Protein AF-A0AAW6M7V8-F1 (afdb_monomer_lite)

Structure (mmCIF, N/CA/C/O backbone):
data_AF-A0AAW6M7V8-F1
#
_entry.id   AF-A0AAW6M7V8-F1
#
loop_
_atom_site.group_PDB
_atom_site.id
_atom_site.type_symbol
_atom_site.label_atom_id
_atom_site.label_alt_id
_atom_site.label_comp_id
_atom_site.label_asym_id
_atom_site.label_entity_id
_atom_site.label_seq_id
_atom_site.pdbx_PDB_ins_code
_atom_site.Cartn_x
_atom_site.Cartn_y
_atom_site.Cartn_z
_atom_site.occupancy
_atom_site.B_iso_or_equiv
_atom_site.auth_seq_id
_atom_site.auth_comp_id
_atom_site.auth_asym_id
_atom_site.auth_atom_id
_atom_site.pdbx_PDB_model_num
ATOM 1 N N . GLU A 1 1 ? 1.421 -14.699 -29.790 1.00 72.75 1 GLU A N 1
ATOM 2 C CA . GLU A 1 1 ? 2.007 -13.385 -29.441 1.00 72.75 1 GLU A CA 1
ATOM 3 C C . GLU A 1 1 ? 1.883 -13.158 -27.937 1.00 72.75 1 GLU A C 1
ATOM 5 O O . GLU A 1 1 ? 1.035 -13.800 -27.326 1.00 72.75 1 GLU A O 1
ATOM 10 N N . GLY A 1 2 ? 2.744 -12.326 -27.341 1.00 90.06 2 GLY A N 1
ATOM 11 C CA . GLY A 1 2 ? 2.681 -11.957 -25.918 1.00 90.06 2 GLY A CA 1
ATOM 12 C C . GLY A 1 2 ? 1.990 -10.604 -25.713 1.00 90.06 2 GLY A C 1
ATOM 13 O O . GLY A 1 2 ? 2.121 -9.725 -26.561 1.00 90.06 2 GLY A O 1
ATOM 14 N N . PHE A 1 3 ? 1.250 -10.442 -24.613 1.00 96.81 3 PHE A N 1
ATOM 15 C CA . PHE A 1 3 ? 0.535 -9.202 -24.276 1.00 96.81 3 PHE A CA 1
ATOM 16 C C . PHE A 1 3 ? 1.492 -8.090 -23.801 1.00 96.81 3 PHE A C 1
ATOM 18 O O . PHE A 1 3 ? 2.440 -8.368 -23.066 1.00 96.81 3 PHE A O 1
ATOM 25 N N . TYR A 1 4 ? 1.219 -6.841 -24.196 1.00 97.69 4 TYR A N 1
ATOM 26 C CA . TYR A 1 4 ? 1.868 -5.620 -23.705 1.00 97.69 4 TYR A CA 1
ATOM 27 C C . TYR A 1 4 ? 0.904 -4.425 -23.817 1.00 97.69 4 TYR A C 1
ATOM 29 O O . TYR A 1 4 ? 0.085 -4.380 -24.733 1.00 97.69 4 TYR A O 1
ATOM 37 N N . ASP A 1 5 ? 1.014 -3.445 -22.917 1.00 98.25 5 ASP A N 1
ATOM 38 C CA . ASP A 1 5 ? 0.179 -2.234 -22.929 1.00 98.25 5 ASP A CA 1
ATOM 39 C C . ASP A 1 5 ? 0.724 -1.172 -23.890 1.00 98.25 5 ASP A C 1
ATOM 41 O O . ASP A 1 5 ? -0.022 -0.529 -24.628 1.00 98.25 5 ASP A O 1
ATOM 45 N N . TYR A 1 6 ? 2.043 -0.957 -23.881 1.00 97.69 6 TYR A N 1
ATOM 46 C CA . TYR A 1 6 ? 2.701 -0.027 -24.798 1.00 97.69 6 TYR A CA 1
ATOM 47 C C . TYR A 1 6 ? 4.185 -0.346 -24.982 1.00 97.69 6 TYR A C 1
ATOM 49 O O . TYR A 1 6 ? 4.815 -0.989 -24.148 1.00 97.69 6 TYR A O 1
ATOM 57 N N . ASN A 1 7 ? 4.765 0.165 -26.068 1.00 97.88 7 ASN A N 1
ATOM 58 C CA . ASN A 1 7 ? 6.210 0.131 -26.282 1.00 97.88 7 ASN A CA 1
ATOM 59 C C . ASN A 1 7 ? 6.862 1.368 -25.658 1.00 97.88 7 ASN A C 1
ATOM 61 O O . ASN A 1 7 ? 6.516 2.504 -26.003 1.00 97.88 7 ASN A O 1
ATOM 65 N N . HIS A 1 8 ? 7.821 1.165 -24.757 1.00 97.94 8 HIS A N 1
ATOM 66 C CA . HIS A 1 8 ? 8.557 2.253 -24.124 1.00 97.94 8 HIS A CA 1
ATOM 67 C C . HIS A 1 8 ? 9.306 3.089 -25.177 1.00 97.94 8 HIS A C 1
ATOM 69 O O . HIS A 1 8 ? 10.006 2.550 -26.033 1.00 97.94 8 HIS A O 1
ATOM 75 N N . LYS A 1 9 ? 9.175 4.422 -25.148 1.00 97.69 9 LYS A N 1
ATOM 76 C CA . LYS A 1 9 ? 9.669 5.280 -26.246 1.00 97.69 9 LYS A CA 1
ATOM 77 C C . LYS A 1 9 ? 11.197 5.345 -26.361 1.00 97.69 9 LYS A C 1
ATOM 79 O O . LYS A 1 9 ? 11.684 5.565 -27.466 1.00 97.69 9 LYS A O 1
ATOM 84 N N . LEU A 1 10 ? 11.917 5.162 -25.252 1.00 97.44 10 LEU A N 1
ATOM 85 C CA . LEU A 1 10 ? 13.385 5.182 -25.210 1.00 97.44 10 LEU A CA 1
ATOM 86 C C . LEU A 1 10 ? 13.940 3.789 -25.542 1.00 97.44 10 LEU A C 1
ATOM 88 O O . LEU A 1 10 ? 14.326 3.525 -26.675 1.00 97.44 10 LEU A O 1
ATOM 92 N N . SER A 1 11 ? 13.851 2.870 -24.583 1.00 97.88 11 SER A N 1
ATOM 93 C CA . SER A 1 11 ? 14.330 1.483 -24.679 1.00 97.88 11 SER A CA 1
ATOM 94 C C . SER A 1 11 ? 13.624 0.555 -25.673 1.00 97.88 11 SER A C 1
ATOM 96 O O . SER A 1 11 ? 14.120 -0.541 -25.912 1.00 97.88 11 SER A O 1
ATOM 98 N N . ARG A 1 12 ? 12.454 0.925 -26.216 1.00 97.06 12 ARG A N 1
ATOM 99 C CA . ARG A 1 12 ? 11.604 0.056 -27.066 1.00 97.06 12 ARG A CA 1
ATOM 100 C C . ARG A 1 12 ? 11.109 -1.229 -26.397 1.00 97.06 12 ARG A C 1
ATOM 102 O O . ARG A 1 12 ? 10.518 -2.065 -27.072 1.00 97.06 12 ARG A O 1
ATOM 109 N N . ALA A 1 13 ? 11.288 -1.365 -25.084 1.00 97.44 13 ALA A N 1
ATOM 110 C CA . ALA A 1 13 ? 10.788 -2.504 -24.328 1.00 97.44 13 ALA A CA 1
ATOM 111 C C . ALA A 1 13 ? 9.244 -2.568 -24.373 1.00 97.44 13 ALA A C 1
ATOM 113 O O . ALA A 1 13 ? 8.602 -1.520 -24.232 1.00 97.44 13 ALA A O 1
ATOM 114 N N . PRO A 1 14 ? 8.637 -3.759 -24.527 1.00 97.75 14 PRO A N 1
ATOM 115 C CA . PRO A 1 14 ? 7.201 -3.948 -24.336 1.00 97.75 14 PRO A CA 1
ATOM 116 C C . PRO A 1 14 ? 6.861 -3.856 -22.838 1.00 97.75 14 PRO A C 1
ATOM 118 O O . PRO A 1 14 ? 7.376 -4.632 -22.034 1.00 97.75 14 PRO A O 1
ATOM 121 N N . ILE A 1 15 ? 6.028 -2.888 -22.447 1.00 98.12 15 ILE A N 1
ATOM 122 C CA . ILE A 1 15 ? 5.698 -2.577 -21.047 1.00 98.12 15 ILE A CA 1
ATOM 123 C C . ILE A 1 15 ? 4.318 -3.106 -20.674 1.00 98.12 15 ILE A C 1
ATOM 125 O O . ILE A 1 15 ? 3.372 -2.996 -21.452 1.00 98.12 15 ILE A O 1
ATOM 129 N N . LEU A 1 16 ? 4.212 -3.592 -19.438 1.00 98.25 16 LEU A N 1
ATOM 130 C CA . LEU A 1 16 ? 2.953 -3.807 -18.735 1.00 98.25 16 LEU A CA 1
ATOM 131 C C . LEU A 1 16 ? 2.728 -2.683 -17.724 1.00 98.25 16 LEU A C 1
ATOM 133 O O . LEU A 1 16 ? 3.634 -2.324 -16.965 1.00 98.25 16 LEU A O 1
ATOM 137 N N . LYS A 1 17 ? 1.522 -2.128 -17.691 1.00 98.12 17 LYS A N 1
ATOM 138 C CA . LYS A 1 17 ? 1.135 -1.061 -16.775 1.00 98.12 17 LYS A CA 1
ATOM 139 C C . LYS A 1 17 ? 0.216 -1.635 -15.707 1.00 98.12 17 LYS A C 1
ATOM 141 O O . LYS A 1 17 ? -0.908 -1.991 -16.003 1.00 98.12 17 LYS A O 1
ATOM 146 N N . ALA A 1 18 ? 0.664 -1.645 -14.454 1.00 98.19 18 ALA A N 1
ATOM 147 C CA . ALA A 1 18 ? -0.215 -1.939 -13.322 1.00 98.19 18 ALA A CA 1
ATOM 148 C C . ALA A 1 18 ? -1.149 -0.748 -13.014 1.00 98.19 18 ALA A C 1
ATOM 150 O O . ALA A 1 18 ? -0.719 0.414 -13.082 1.00 98.19 18 ALA A O 1
ATOM 151 N N . GLN A 1 19 ? -2.398 -1.017 -12.628 1.00 98.31 19 GLN A N 1
ATOM 152 C CA . GLN A 1 19 ? -3.380 -0.032 -12.158 1.00 98.31 19 GLN A CA 1
ATOM 153 C C . GLN A 1 19 ? -3.917 -0.480 -10.800 1.00 98.31 19 GLN A C 1
ATOM 155 O O . GLN A 1 19 ? -4.356 -1.616 -10.685 1.00 98.31 19 GLN A O 1
ATOM 160 N N . HIS A 1 20 ? -3.811 0.413 -9.803 1.00 97.38 20 HIS A N 1
ATOM 161 C CA . HIS A 1 20 ? -4.332 0.303 -8.426 1.00 97.38 20 HIS A CA 1
ATOM 162 C C . HIS A 1 20 ? -4.806 -1.113 -8.013 1.00 97.38 20 HIS A C 1
ATOM 164 O O . HIS A 1 20 ? -6.010 -1.357 -7.899 1.00 97.38 20 HIS A O 1
ATOM 170 N N . PRO A 1 21 ? -3.867 -2.061 -7.812 1.00 98.06 21 PRO A N 1
ATOM 171 C CA . PRO A 1 21 ? -4.184 -3.452 -7.483 1.00 98.06 21 PRO A CA 1
ATOM 172 C C . PRO A 1 21 ? -4.529 -3.592 -5.990 1.00 98.06 21 PRO A C 1
ATOM 174 O O . PRO A 1 21 ? -3.895 -4.345 -5.247 1.00 98.06 21 PRO A O 1
ATOM 177 N N . ASP A 1 22 ? -5.472 -2.773 -5.519 1.00 98.06 22 ASP A N 1
ATOM 178 C CA . ASP A 1 22 ? -5.775 -2.598 -4.099 1.00 98.06 22 ASP A CA 1
ATOM 179 C C . ASP A 1 22 ? -6.337 -3.886 -3.497 1.00 98.06 22 ASP A C 1
ATOM 181 O O . ASP A 1 22 ? -5.921 -4.299 -2.414 1.00 98.06 22 ASP A O 1
ATOM 185 N N . TYR A 1 23 ? -7.250 -4.551 -4.212 1.00 98.12 23 TYR A N 1
ATOM 186 C CA . TYR A 1 23 ? -7.860 -5.798 -3.758 1.00 98.12 23 TYR A CA 1
ATOM 187 C C . TYR A 1 23 ? -6.820 -6.919 -3.678 1.00 98.12 23 TYR A C 1
ATOM 189 O O . TYR A 1 23 ? -6.693 -7.578 -2.647 1.00 98.12 23 TYR A O 1
ATOM 197 N N . GLU A 1 24 ? -6.029 -7.100 -4.733 1.00 98.38 24 GLU A N 1
ATOM 198 C CA . GLU A 1 24 ? -5.009 -8.138 -4.835 1.00 98.38 24 GLU A CA 1
ATOM 199 C C . GLU A 1 24 ? -3.924 -7.960 -3.767 1.00 98.38 24 GLU A C 1
ATOM 201 O O . GLU A 1 24 ? -3.576 -8.916 -3.071 1.00 98.38 24 GLU A O 1
ATOM 206 N N . ILE A 1 25 ? -3.421 -6.733 -3.580 1.00 98.00 25 ILE A N 1
ATOM 207 C CA . ILE A 1 25 ? -2.423 -6.440 -2.543 1.00 98.00 25 ILE A CA 1
ATOM 208 C C . ILE A 1 25 ? -3.020 -6.606 -1.141 1.00 98.00 25 ILE A C 1
ATOM 210 O O . ILE A 1 25 ? -2.361 -7.179 -0.271 1.00 98.00 25 ILE A O 1
ATOM 214 N N . CYS A 1 26 ? -4.256 -6.152 -0.908 1.00 97.88 26 CYS A N 1
ATOM 215 C CA . CYS A 1 26 ? -4.927 -6.300 0.385 1.00 97.88 26 CYS A CA 1
ATOM 216 C C . CYS A 1 26 ? -5.062 -7.775 0.793 1.00 97.88 26 CYS A C 1
ATOM 218 O O . CYS A 1 26 ? -4.725 -8.129 1.926 1.00 97.88 26 CYS A O 1
ATOM 220 N N . GLN A 1 27 ? -5.459 -8.647 -0.141 1.00 97.62 27 GLN A N 1
ATOM 221 C CA . GLN A 1 27 ? -5.577 -10.093 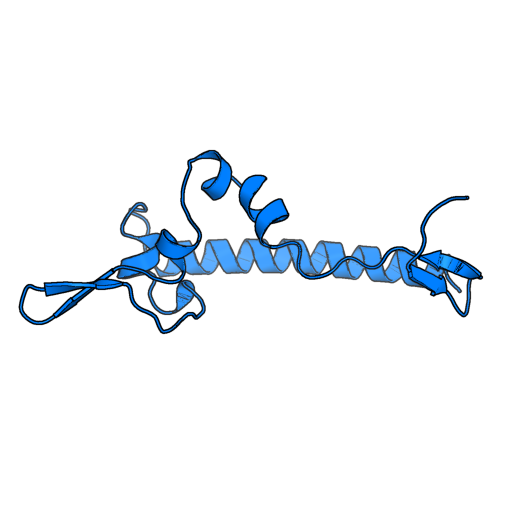0.090 1.00 97.62 27 GLN A CA 1
ATOM 222 C C . GLN A 1 27 ? -4.238 -10.751 0.459 1.00 97.62 27 GLN A C 1
ATOM 224 O O . GLN A 1 27 ? -4.206 -11.700 1.241 1.00 97.62 27 GLN A O 1
ATOM 229 N N . MET A 1 28 ? -3.118 -10.230 -0.052 1.00 97.88 28 MET A N 1
ATOM 230 C CA . MET A 1 28 ? -1.780 -10.708 0.317 1.00 97.88 28 MET A CA 1
ATOM 231 C C . MET A 1 28 ? -1.308 -10.201 1.691 1.00 97.88 28 MET A C 1
ATOM 233 O O . MET A 1 28 ? -0.380 -10.773 2.265 1.00 97.88 28 MET A O 1
ATOM 237 N N . GLY A 1 29 ? -1.920 -9.143 2.230 1.00 97.75 29 GLY A N 1
ATOM 238 C CA . GLY A 1 29 ? -1.575 -8.551 3.521 1.00 97.75 29 GLY A CA 1
ATOM 239 C C . GLY A 1 29 ? -2.149 -9.305 4.725 1.00 97.75 29 GLY A C 1
ATOM 240 O O . GLY A 1 29 ? -3.096 -10.080 4.613 1.00 97.75 29 GLY A O 1
ATOM 241 N N . ILE A 1 30 ? -1.610 -9.038 5.921 1.00 98.31 30 ILE A N 1
ATOM 242 C CA . ILE A 1 30 ? -2.031 -9.741 7.146 1.00 98.31 30 ILE A CA 1
ATOM 243 C C . ILE A 1 30 ? -3.513 -9.524 7.488 1.00 98.31 30 ILE A C 1
ATOM 245 O O . ILE A 1 30 ? -4.156 -10.445 7.974 1.00 98.31 30 ILE A O 1
ATOM 249 N N . HIS A 1 31 ? -4.075 -8.343 7.213 1.00 98.44 31 HIS A N 1
ATOM 250 C CA . HIS A 1 31 ? -5.495 -8.071 7.457 1.00 98.44 31 HIS A CA 1
ATOM 251 C C . HIS A 1 31 ? -6.395 -8.902 6.533 1.00 98.44 31 HIS A C 1
ATOM 253 O O . HIS A 1 31 ? -7.293 -9.584 7.027 1.00 98.44 31 HIS A O 1
ATOM 259 N N . GLY A 1 32 ? -6.093 -8.943 5.228 1.00 98.19 32 GLY A N 1
ATOM 260 C CA . GLY A 1 32 ? -6.821 -9.771 4.263 1.00 98.19 32 GLY A CA 1
ATOM 261 C C . GLY A 1 32 ? -6.735 -11.262 4.597 1.00 98.19 32 GLY A C 1
ATOM 262 O O . GLY A 1 32 ? -7.757 -11.939 4.664 1.00 98.19 32 GLY A O 1
ATOM 263 N N . GLN A 1 33 ? -5.543 -11.754 4.954 1.00 98.31 33 GLN A N 1
ATOM 264 C CA . GLN A 1 33 ? -5.340 -13.140 5.405 1.00 98.31 33 GLN A CA 1
ATOM 265 C C . GLN A 1 33 ? -6.141 -13.508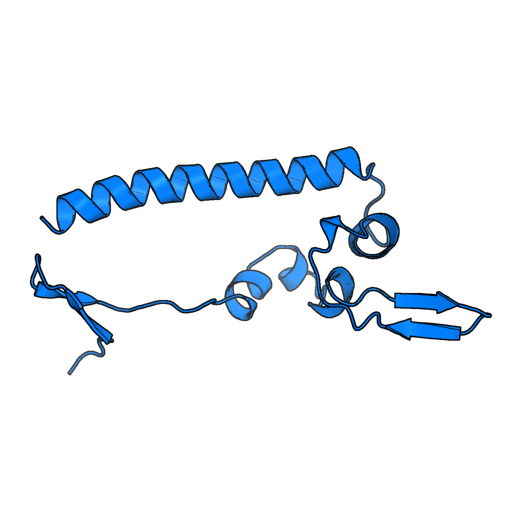 6.666 1.00 98.31 33 GLN A C 1
ATOM 267 O O . GLN A 1 33 ? -6.377 -14.687 6.927 1.00 98.31 33 GLN A O 1
ATOM 272 N N . ARG A 1 34 ? -6.537 -12.519 7.476 1.00 98.25 34 ARG A N 1
ATOM 273 C CA . ARG A 1 34 ? -7.349 -12.705 8.688 1.00 98.25 34 ARG A CA 1
ATOM 274 C C . ARG A 1 34 ? -8.834 -12.418 8.473 1.00 98.25 34 ARG A C 1
ATOM 276 O O . ARG A 1 34 ? -9.586 -12.454 9.441 1.00 98.25 34 ARG A O 1
ATOM 283 N N . GLY A 1 35 ? -9.258 -12.177 7.234 1.00 97.69 35 GLY A N 1
ATOM 284 C CA . GLY A 1 35 ? -10.657 -11.936 6.888 1.00 97.69 35 GLY A CA 1
ATOM 285 C C . GLY A 1 35 ? -11.170 -10.544 7.258 1.00 97.69 35 GLY A C 1
ATOM 286 O O . GLY A 1 35 ? -12.378 -10.336 7.231 1.00 97.69 35 GLY A O 1
ATOM 287 N N . VAL A 1 36 ? -10.283 -9.597 7.587 1.00 98.12 36 VAL A N 1
ATOM 288 C CA . VAL A 1 36 ? -10.666 -8.190 7.767 1.00 98.12 36 VAL A CA 1
ATOM 289 C C . VAL A 1 36 ? -11.000 -7.613 6.393 1.00 98.12 36 VAL A C 1
ATOM 291 O O . VAL A 1 36 ? -10.189 -7.673 5.466 1.00 98.12 36 VAL A O 1
ATOM 294 N N . SER A 1 37 ? -12.211 -7.089 6.255 1.00 97.62 37 SER A N 1
ATOM 295 C CA . SER A 1 37 ? -12.750 -6.552 5.012 1.00 97.62 37 SER A CA 1
ATOM 296 C C . SER A 1 37 ? -12.340 -5.095 4.785 1.00 97.62 37 SER A C 1
ATOM 298 O O . SER A 1 37 ? -11.903 -4.388 5.693 1.00 97.62 37 SER A O 1
ATOM 300 N N . CYS A 1 38 ? -12.544 -4.604 3.559 1.00 97.62 38 CYS A N 1
ATOM 301 C CA . CYS A 1 38 ? -12.345 -3.190 3.238 1.00 97.62 38 CYS A CA 1
ATOM 302 C C . CYS A 1 38 ? -13.223 -2.281 4.119 1.00 97.62 38 CYS A C 1
ATOM 304 O O . CYS A 1 38 ? -12.779 -1.215 4.550 1.00 97.62 38 CYS A O 1
ATOM 306 N N . ALA A 1 39 ? -14.461 -2.714 4.386 1.00 97.62 39 ALA A N 1
ATOM 307 C CA . ALA A 1 39 ? -15.453 -1.945 5.129 1.00 97.62 39 ALA A CA 1
ATOM 308 C C . ALA A 1 39 ? -15.074 -1.780 6.606 1.00 97.62 39 ALA A C 1
ATOM 310 O O . ALA A 1 39 ? -15.297 -0.708 7.158 1.00 97.62 39 ALA A O 1
ATOM 311 N N . ASP A 1 40 ? -14.414 -2.771 7.211 1.00 97.12 40 ASP A N 1
ATOM 312 C CA . ASP A 1 40 ? -14.021 -2.718 8.627 1.00 97.12 40 ASP A CA 1
ATOM 313 C C . ASP A 1 40 ? -13.098 -1.528 8.941 1.00 97.12 40 ASP A C 1
ATOM 315 O O . ASP A 1 40 ? -13.114 -0.994 10.049 1.00 97.12 40 ASP A O 1
ATOM 319 N N . CYS A 1 41 ? -12.311 -1.075 7.959 1.00 97.31 41 CYS A N 1
ATOM 320 C CA . CYS A 1 41 ? -11.441 0.092 8.104 1.00 97.31 41 CYS A CA 1
ATOM 321 C C . CYS A 1 41 ? -11.995 1.356 7.433 1.00 97.31 41 CYS A C 1
ATOM 323 O O . CYS A 1 41 ? -11.864 2.444 7.992 1.00 97.31 41 CYS A O 1
ATOM 325 N N . HIS A 1 42 ? -12.556 1.239 6.226 1.00 97.94 42 HIS A N 1
ATOM 326 C CA . HIS A 1 42 ? -12.947 2.397 5.410 1.00 97.94 42 HIS A CA 1
ATOM 327 C C . HIS A 1 42 ? -14.406 2.826 5.573 1.00 97.94 42 HIS A C 1
ATOM 329 O O . HIS A 1 42 ? -14.746 3.941 5.183 1.00 97.94 42 HIS A O 1
ATOM 335 N N . MET A 1 43 ? -15.249 1.965 6.139 1.00 97.62 43 MET A N 1
ATOM 336 C CA . MET A 1 43 ? -16.660 2.228 6.420 1.00 97.62 43 MET A CA 1
ATOM 337 C C . MET A 1 43 ? -17.009 1.796 7.853 1.00 97.62 43 MET A C 1
ATOM 339 O O . MET A 1 43 ? -17.924 0.988 8.043 1.00 97.62 43 MET A O 1
ATOM 343 N N . PRO A 1 44 ? -16.270 2.278 8.874 1.00 95.19 44 PRO A N 1
ATOM 344 C CA . PRO A 1 44 ? -16.479 1.823 10.237 1.00 95.19 44 PRO A CA 1
ATOM 345 C C . PRO A 1 44 ? -17.889 2.184 10.699 1.00 95.19 44 PRO A C 1
ATOM 347 O O . PRO A 1 44 ? -18.458 3.213 10.320 1.00 95.19 44 PRO A O 1
ATOM 350 N N . ASP A 1 45 ? -18.455 1.343 11.552 1.00 91.25 45 ASP A N 1
ATOM 351 C CA . ASP A 1 45 ? -19.787 1.597 12.068 1.00 91.25 45 ASP A CA 1
ATOM 352 C C . ASP A 1 45 ? -19.827 2.858 12.950 1.00 91.25 45 ASP A C 1
ATOM 354 O O . ASP A 1 45 ? -18.921 3.159 13.735 1.00 91.25 45 ASP A O 1
ATOM 358 N N . LYS A 1 46 ? -20.927 3.597 12.844 1.00 89.31 46 LYS A N 1
ATOM 359 C CA . LYS A 1 46 ? -21.266 4.758 13.661 1.00 89.31 46 LYS A CA 1
ATOM 360 C C . LYS A 1 46 ? -22.551 4.473 14.431 1.00 89.31 46 LYS A C 1
ATOM 362 O O . LYS A 1 46 ? -23.465 3.837 13.909 1.00 89.31 46 LYS A O 1
ATOM 367 N N . SER A 1 47 ? -22.612 4.959 15.669 1.00 88.44 47 SER A N 1
ATOM 368 C CA . SER A 1 47 ? -23.799 4.865 16.517 1.00 88.44 47 SER A CA 1
ATOM 369 C C . SER A 1 47 ? -24.308 6.260 16.848 1.00 88.44 47 SER A C 1
ATOM 371 O O . SER A 1 47 ? -23.617 7.025 17.518 1.00 88.44 47 SER A O 1
ATOM 373 N N . GLU A 1 48 ? -25.525 6.580 16.420 1.00 89.12 48 GLU A N 1
ATOM 374 C CA . GLU A 1 48 ? -26.220 7.818 16.785 1.00 89.12 48 GLU A CA 1
ATOM 375 C C . GLU A 1 48 ? -27.646 7.481 17.217 1.00 89.12 48 GLU A C 1
ATOM 377 O O . GLU A 1 48 ? -28.333 6.695 16.567 1.00 89.12 48 GLU A O 1
ATOM 382 N N . GLY A 1 49 ? -28.089 8.017 18.358 1.00 89.62 49 GLY A N 1
ATOM 383 C CA . GLY A 1 49 ? -29.447 7.767 18.860 1.00 89.62 49 GLY A CA 1
ATOM 384 C C . GLY A 1 49 ? -29.777 6.288 19.117 1.00 89.62 49 GLY A C 1
ATOM 385 O O . GLY A 1 49 ? -30.940 5.906 19.049 1.00 89.62 49 GLY A O 1
ATOM 386 N N . GLY A 1 50 ? -28.771 5.444 19.380 1.00 89.75 50 GLY A N 1
ATOM 387 C CA . GLY A 1 50 ? -28.953 4.002 19.597 1.00 89.75 50 GLY A CA 1
ATOM 388 C C . GLY A 1 50 ? -29.081 3.165 18.319 1.00 89.75 50 GLY A C 1
ATOM 389 O O . GLY A 1 50 ? -29.242 1.951 18.413 1.00 89.75 50 GLY A O 1
ATOM 390 N N . VAL A 1 51 ? -28.973 3.778 17.136 1.00 93.19 51 VAL A N 1
ATOM 391 C CA . VAL A 1 51 ? -28.963 3.077 15.847 1.00 93.19 51 VAL A CA 1
ATOM 392 C C . VAL A 1 51 ? -27.533 2.980 15.334 1.00 93.19 51 VAL A C 1
ATOM 394 O O . VAL A 1 51 ? -26.800 3.969 15.333 1.00 93.19 51 VAL A O 1
ATOM 397 N N . LYS A 1 52 ? -27.154 1.782 14.887 1.00 91.56 52 LYS A N 1
ATOM 398 C CA . LYS A 1 52 ? -25.848 1.481 14.301 1.00 91.56 52 LYS A CA 1
ATOM 399 C C . LYS A 1 52 ? -25.956 1.466 12.774 1.00 91.56 52 LYS A C 1
ATOM 401 O O . LYS A 1 52 ? -26.828 0.785 12.238 1.00 91.56 52 LYS A O 1
ATOM 406 N N . PHE A 1 53 ? -25.083 2.193 12.086 1.00 93.50 53 PHE A N 1
ATOM 407 C CA . PHE A 1 53 ? -25.028 2.254 10.6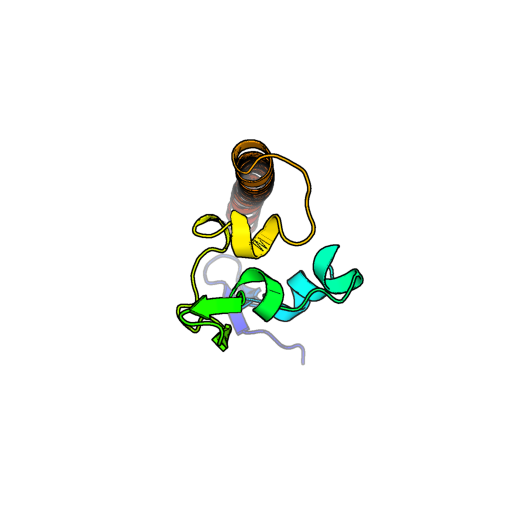22 1.00 93.50 53 PHE A CA 1
ATOM 408 C C . PHE A 1 53 ? -23.585 2.409 10.131 1.00 93.50 53 PHE A C 1
ATOM 410 O O . PHE A 1 53 ? -22.748 2.957 10.842 1.00 93.50 53 PHE A O 1
ATOM 417 N N . SER A 1 54 ? -23.290 1.952 8.915 1.00 94.94 54 SER A N 1
ATOM 418 C CA . SER A 1 54 ? -21.949 2.070 8.332 1.00 94.94 54 SER A CA 1
ATOM 419 C C . SER A 1 54 ? -21.684 3.489 7.827 1.00 94.94 54 SER A C 1
ATOM 421 O O . SER A 1 54 ? -22.531 4.093 7.157 1.00 94.94 54 SER A O 1
ATOM 423 N N . ASP A 1 55 ? -20.505 4.026 8.131 1.00 95.38 55 ASP A N 1
ATOM 424 C CA . ASP A 1 55 ? -20.079 5.327 7.621 1.00 95.38 55 ASP A CA 1
ATOM 425 C C . ASP A 1 55 ? -19.759 5.229 6.120 1.00 95.38 55 ASP A C 1
ATOM 427 O O . ASP A 1 55 ? -18.929 4.429 5.699 1.00 95.38 55 ASP A O 1
ATOM 431 N N . HIS A 1 56 ? -20.441 6.028 5.299 1.00 96.25 56 HIS A N 1
ATOM 432 C CA . HIS A 1 56 ? -20.246 6.046 3.844 1.00 96.25 56 HIS A CA 1
ATOM 433 C C . HIS A 1 56 ? -19.268 7.137 3.391 1.00 96.25 56 HIS A C 1
ATOM 435 O O . HIS A 1 56 ? -19.004 7.271 2.194 1.00 96.25 56 HIS A O 1
ATOM 441 N N . HIS A 1 57 ? -18.712 7.923 4.317 1.00 95.88 57 HIS A N 1
ATOM 442 C CA . HIS A 1 57 ? -17.654 8.871 4.003 1.00 95.88 57 HIS A CA 1
ATOM 443 C C . HIS A 1 57 ? -16.304 8.146 3.924 1.00 95.88 57 HIS A C 1
ATOM 445 O O . HIS A 1 57 ? -15.492 8.183 4.849 1.00 95.88 57 HIS A O 1
ATOM 451 N N . ILE A 1 58 ? -16.074 7.462 2.801 1.00 96.50 58 ILE A N 1
ATOM 452 C CA . ILE A 1 58 ? -14.851 6.693 2.558 1.00 96.50 58 ILE A CA 1
ATOM 453 C C . ILE A 1 58 ? -13.652 7.643 2.517 1.00 96.50 58 ILE A C 1
ATOM 455 O O . ILE A 1 58 ? -13.507 8.465 1.613 1.00 96.50 58 ILE A O 1
ATOM 459 N N . GLN A 1 59 ? -12.770 7.498 3.500 1.00 94.38 59 GLN A N 1
A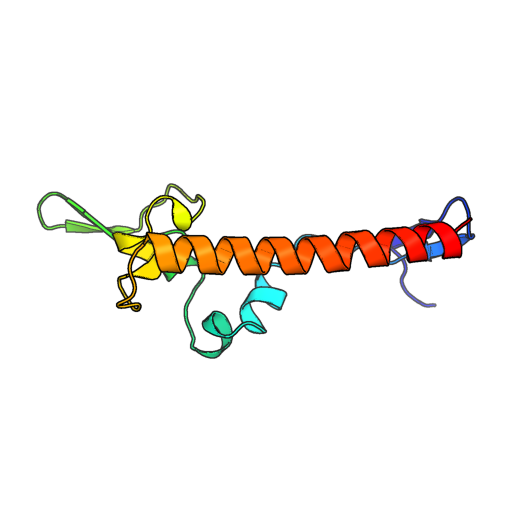TOM 460 C CA . GLN A 1 59 ? -11.565 8.305 3.650 1.00 94.38 59 GLN A CA 1
ATOM 461 C C . GLN A 1 59 ? -10.417 7.472 4.227 1.00 94.38 59 GLN A C 1
ATOM 463 O O . GLN A 1 59 ? -10.509 6.248 4.363 1.00 94.38 59 GLN A O 1
ATOM 468 N N . SER A 1 60 ? -9.314 8.141 4.568 1.00 97.00 60 SER A N 1
ATOM 469 C CA . SER A 1 60 ? -8.225 7.513 5.310 1.00 97.00 60 SER A CA 1
ATOM 470 C C . SER A 1 60 ? -8.733 6.998 6.666 1.00 97.00 60 SER A C 1
ATOM 472 O O . SER A 1 60 ? -9.207 7.808 7.467 1.00 97.00 60 SER A O 1
ATOM 474 N N . PRO A 1 61 ? -8.561 5.703 6.989 1.00 97.62 61 PRO A N 1
ATOM 475 C CA . PRO A 1 61 ? -8.901 5.167 8.310 1.00 97.62 61 PRO A CA 1
ATOM 476 C C . PRO A 1 61 ? -8.125 5.857 9.445 1.00 97.62 61 PRO A C 1
ATOM 478 O O . PRO A 1 61 ? -8.586 5.921 10.578 1.00 97.62 61 PRO A O 1
ATOM 481 N N . LEU A 1 62 ? -6.973 6.475 9.142 1.00 97.69 62 LEU A N 1
ATOM 482 C CA . LEU A 1 62 ? -6.194 7.248 10.119 1.00 97.69 62 LEU A CA 1
ATOM 483 C C . LEU A 1 62 ? -6.916 8.497 10.657 1.00 97.69 62 LEU A C 1
ATOM 485 O O . LEU A 1 62 ? -6.457 9.073 11.646 1.00 97.69 62 LEU A O 1
ATOM 489 N N . ALA A 1 63 ? -8.006 8.924 10.013 1.00 96.50 63 ALA A N 1
ATOM 490 C CA . ALA A 1 63 ? -8.865 10.001 10.494 1.00 96.50 63 ALA A CA 1
ATOM 491 C C . ALA A 1 63 ? -9.862 9.540 11.578 1.00 96.50 63 ALA A C 1
ATOM 493 O O . ALA A 1 63 ? -10.459 10.385 12.237 1.00 96.50 63 ALA A O 1
ATOM 494 N N . MET A 1 64 ? -10.055 8.226 11.754 1.00 95.06 64 MET A N 1
ATOM 495 C CA . MET A 1 64 ? -11.062 7.626 12.645 1.00 95.06 64 MET A CA 1
ATOM 496 C C . MET A 1 64 ? -10.505 6.381 13.358 1.00 95.06 64 MET A C 1
ATOM 498 O O . MET A 1 64 ? -11.153 5.336 13.395 1.00 95.06 64 MET A O 1
ATOM 502 N N . ILE A 1 65 ? -9.273 6.467 13.877 1.00 97.25 65 ILE A N 1
ATOM 503 C CA . ILE A 1 65 ? -8.523 5.313 14.417 1.00 97.25 65 ILE A CA 1
ATOM 504 C C . ILE A 1 65 ? -9.271 4.617 15.561 1.00 97.25 65 ILE A C 1
ATOM 506 O O . ILE A 1 65 ? -9.214 3.388 15.669 1.00 97.25 65 ILE A O 1
ATOM 510 N N . ASP A 1 66 ? -9.993 5.387 16.368 1.00 95.44 66 ASP A N 1
ATOM 511 C CA . ASP A 1 66 ? -10.858 4.918 17.448 1.00 95.44 66 ASP A CA 1
ATOM 512 C C . ASP A 1 66 ? -11.917 3.911 16.965 1.00 95.44 66 ASP A C 1
ATOM 514 O O . ASP A 1 66 ? -12.173 2.905 17.628 1.00 95.44 66 ASP A O 1
ATOM 518 N N . ARG A 1 67 ? -12.489 4.135 15.774 1.00 94.56 67 ARG A N 1
ATOM 519 C CA . ARG A 1 67 ? -13.557 3.299 15.199 1.00 94.56 67 ARG A CA 1
ATOM 520 C C . ARG A 1 67 ? -13.092 2.345 14.103 1.00 94.56 67 ARG A C 1
ATOM 522 O O . ARG A 1 67 ? -13.782 1.364 13.851 1.00 94.56 67 ARG A O 1
ATOM 529 N N . SER A 1 68 ? -11.945 2.589 13.469 1.00 96.56 68 SER A N 1
ATOM 530 C CA . SER A 1 68 ? -11.408 1.716 12.416 1.00 96.56 68 SER A CA 1
ATOM 531 C C . SER A 1 68 ? -10.366 0.717 12.919 1.00 96.56 68 SER A C 1
ATOM 533 O O . SER A 1 68 ? -10.311 -0.407 12.434 1.00 96.56 68 SER A O 1
ATOM 535 N N . CYS A 1 69 ? -9.496 1.112 13.856 1.00 97.69 69 CYS A N 1
ATOM 536 C CA . CYS A 1 69 ? -8.352 0.293 14.274 1.00 97.69 69 CYS A CA 1
ATOM 537 C C . CYS A 1 69 ? -8.507 -0.232 15.705 1.00 97.69 69 CYS A C 1
ATOM 539 O O . CYS A 1 69 ? -8.225 -1.401 15.970 1.00 97.69 69 CYS A O 1
ATOM 541 N N . GLN A 1 70 ? -8.948 0.620 16.634 1.00 97.25 70 GLN A N 1
ATOM 542 C CA . GLN A 1 70 ? -9.033 0.285 18.061 1.00 97.25 70 GLN A CA 1
ATOM 543 C C . GLN A 1 70 ? -10.214 -0.626 18.422 1.00 97.25 70 GLN A C 1
ATOM 545 O O . GLN A 1 70 ? -10.330 -1.086 19.555 1.00 97.25 70 GLN A O 1
ATOM 550 N N . THR A 1 71 ? -11.047 -0.978 17.444 1.00 95.69 71 THR A N 1
ATOM 551 C CA . THR A 1 71 ? -12.010 -2.082 17.555 1.00 95.69 71 THR A CA 1
ATOM 552 C C . THR A 1 71 ? -11.313 -3.442 17.697 1.00 95.69 71 THR A C 1
ATOM 554 O O . THR A 1 71 ? -11.883 -4.363 18.281 1.00 95.69 71 THR A O 1
ATOM 557 N N . CYS A 1 72 ? -10.071 -3.569 17.208 1.00 97.75 72 CYS A N 1
ATOM 558 C CA . CYS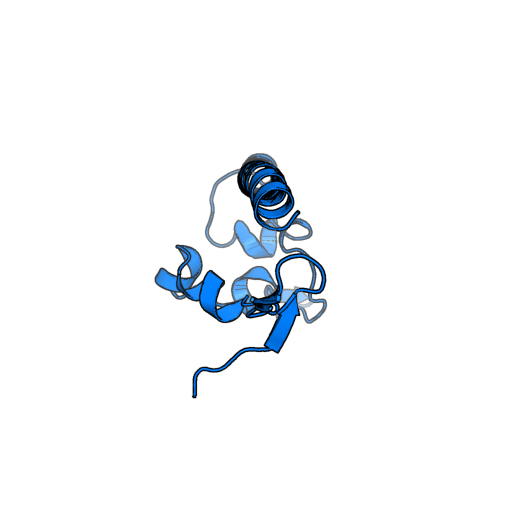 A 1 72 ? -9.261 -4.790 17.297 1.00 97.75 72 CYS A CA 1
ATOM 559 C C . CYS A 1 72 ? -7.920 -4.587 18.023 1.00 97.75 72 CYS A C 1
ATOM 561 O O . CYS A 1 72 ? -7.418 -5.513 18.663 1.00 97.75 72 CYS A O 1
ATOM 563 N N . HIS A 1 73 ? -7.337 -3.393 17.930 1.00 97.94 73 HIS A N 1
ATOM 564 C CA . HIS A 1 73 ? -6.032 -3.047 18.490 1.00 97.94 73 HIS A CA 1
ATOM 565 C C . HIS A 1 73 ? -6.147 -2.361 19.853 1.00 97.94 73 HIS A C 1
ATOM 567 O O . HIS A 1 73 ? -7.040 -1.551 20.077 1.00 97.94 73 HIS A O 1
ATOM 573 N N . ARG A 1 74 ? -5.219 -2.664 20.769 1.00 98.00 74 ARG A N 1
ATOM 574 C CA . ARG A 1 74 ? -5.185 -2.073 22.125 1.00 98.00 74 ARG A CA 1
ATOM 575 C C . ARG A 1 74 ? -4.121 -0.985 22.274 1.00 98.00 74 ARG A C 1
ATOM 577 O O . ARG A 1 74 ? -3.987 -0.389 23.339 1.00 98.00 74 ARG A O 1
ATOM 584 N N . GLU A 1 75 ? -3.344 -0.753 21.226 1.00 98.25 75 GLU A N 1
ATOM 585 C CA . GLU A 1 75 ? -2.320 0.277 21.153 1.00 98.25 75 GLU A CA 1
ATOM 586 C C . GLU A 1 75 ? -2.935 1.685 21.066 1.00 98.25 75 GLU A C 1
ATOM 588 O O . GLU A 1 75 ? -4.091 1.872 20.669 1.00 98.25 75 GLU A O 1
ATOM 593 N N . SER A 1 76 ? -2.146 2.704 21.421 1.00 98.31 76 SER A N 1
ATOM 594 C CA . SER A 1 76 ? -2.577 4.096 21.281 1.00 98.31 76 SER A CA 1
ATOM 595 C C . SER A 1 76 ? -2.721 4.483 19.807 1.00 98.31 76 SER A C 1
ATOM 597 O O . SER A 1 76 ? -2.025 3.955 18.931 1.00 98.31 76 SER A O 1
ATOM 599 N N . GLU A 1 77 ? -3.583 5.463 19.528 1.00 98.12 77 GLU A N 1
ATOM 600 C CA . GLU A 1 77 ? -3.731 5.983 18.169 1.00 98.12 77 GLU A CA 1
ATOM 601 C C . GLU A 1 77 ? -2.410 6.484 17.584 1.00 98.12 77 GLU A C 1
ATOM 603 O O . GLU A 1 77 ? -2.137 6.304 16.399 1.00 98.12 77 GLU A O 1
ATOM 608 N N . GLU A 1 78 ? -1.586 7.128 18.412 1.00 98.19 78 GLU A N 1
ATOM 609 C CA . GLU A 1 78 ? -0.280 7.630 18.005 1.00 98.19 78 GLU A CA 1
ATOM 610 C C . GLU A 1 78 ? 0.634 6.489 17.554 1.00 98.19 78 GLU A C 1
ATOM 612 O O . GLU A 1 78 ? 1.227 6.569 16.477 1.00 98.19 78 GLU A O 1
ATOM 617 N N . THR A 1 79 ? 0.700 5.397 18.320 1.00 98.56 79 THR A N 1
ATOM 618 C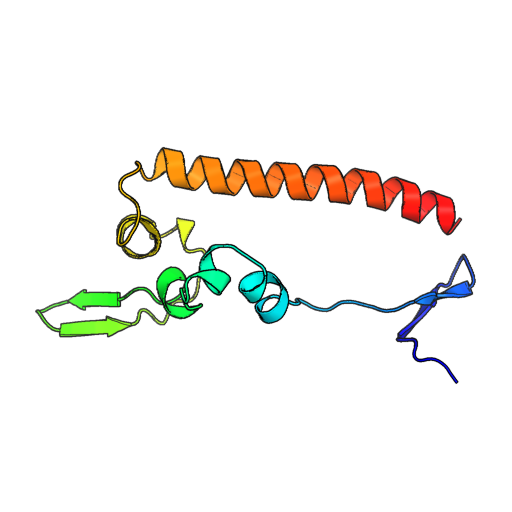 CA . THR A 1 79 ? 1.487 4.219 17.949 1.00 98.56 79 THR A CA 1
ATOM 619 C C . THR A 1 79 ? 0.993 3.614 16.635 1.00 98.56 79 THR A C 1
ATOM 621 O O . THR A 1 79 ? 1.800 3.360 15.740 1.00 98.56 79 THR A O 1
ATOM 624 N N . LEU A 1 80 ? -0.321 3.434 16.470 1.00 98.56 80 LEU A N 1
ATOM 625 C CA . LEU A 1 80 ? -0.903 2.877 15.242 1.00 98.56 80 LEU A CA 1
ATOM 626 C C . LEU A 1 80 ? -0.635 3.772 14.022 1.00 98.56 80 LEU A C 1
ATOM 628 O O . LEU A 1 80 ? -0.206 3.287 12.972 1.00 98.56 80 LEU A O 1
ATOM 632 N N . ARG A 1 81 ? -0.802 5.088 14.170 1.00 98.50 81 ARG A N 1
ATOM 633 C CA . ARG A 1 81 ? -0.522 6.079 13.123 1.00 98.50 81 ARG A CA 1
ATOM 634 C C . ARG A 1 81 ? 0.954 6.075 12.723 1.00 98.50 81 ARG A C 1
ATOM 636 O O . ARG A 1 81 ? 1.275 6.025 11.535 1.00 98.50 81 ARG A O 1
ATOM 643 N N . ASN A 1 82 ? 1.853 6.048 13.704 1.00 98.62 82 ASN A N 1
ATOM 644 C CA . ASN A 1 82 ? 3.292 6.000 13.464 1.00 98.62 82 ASN A CA 1
ATOM 645 C C . ASN A 1 82 ? 3.719 4.699 12.775 1.00 98.62 82 ASN A C 1
ATOM 647 O O . ASN A 1 82 ? 4.539 4.751 11.857 1.00 98.62 82 ASN A O 1
ATOM 651 N N . ASN A 1 83 ? 3.115 3.561 13.132 1.00 98.50 83 ASN A N 1
ATOM 652 C CA . ASN A 1 83 ? 3.346 2.282 12.458 1.00 98.50 83 ASN A CA 1
ATOM 653 C C . ASN A 1 83 ? 2.993 2.353 10.964 1.00 98.50 83 ASN A C 1
ATOM 655 O O . ASN A 1 83 ? 3.765 1.871 10.127 1.00 98.50 83 ASN A O 1
ATOM 659 N N . VAL A 1 84 ? 1.849 2.955 10.620 1.00 98.44 84 VAL A N 1
ATOM 660 C CA . VAL A 1 84 ? 1.418 3.131 9.224 1.00 98.44 84 VAL A CA 1
ATOM 661 C C . VAL A 1 84 ? 2.384 4.043 8.468 1.00 98.44 84 VAL A C 1
ATOM 663 O O . VAL A 1 84 ? 2.874 3.665 7.401 1.00 98.44 84 VAL A O 1
ATOM 666 N N . TYR A 1 85 ? 2.744 5.192 9.042 1.00 98.56 85 TYR A N 1
ATOM 667 C CA . TYR A 1 85 ? 3.698 6.116 8.423 1.00 98.56 85 TYR A CA 1
ATOM 668 C C . TYR A 1 85 ? 5.092 5.516 8.244 1.00 98.56 85 TYR A C 1
ATOM 670 O O . TYR A 1 85 ? 5.741 5.752 7.226 1.00 98.56 85 TYR A O 1
ATOM 678 N N . GLU A 1 86 ? 5.563 4.708 9.189 1.00 98.62 86 GLU A N 1
ATOM 679 C CA . GLU A 1 86 ? 6.831 3.993 9.053 1.00 98.62 86 GLU A CA 1
ATOM 680 C C . GLU A 1 86 ? 6.826 3.059 7.832 1.00 98.62 86 GLU A C 1
ATOM 682 O O . GLU A 1 86 ? 7.774 3.057 7.046 1.00 98.62 86 GLU A O 1
ATOM 687 N N . ARG A 1 87 ? 5.744 2.301 7.632 1.00 98.44 87 ARG A N 1
ATOM 688 C CA . ARG A 1 87 ? 5.604 1.364 6.504 1.00 98.44 87 ARG A CA 1
ATOM 689 C C . ARG A 1 87 ? 5.502 2.099 5.169 1.00 98.44 87 ARG A C 1
ATOM 691 O O . ARG A 1 87 ? 6.170 1.707 4.215 1.00 98.44 87 ARG A O 1
ATOM 698 N N . GLN A 1 88 ? 4.759 3.205 5.122 1.00 98.31 88 GLN A N 1
ATOM 699 C CA . GLN A 1 88 ? 4.702 4.075 3.942 1.00 98.31 88 GLN A CA 1
ATOM 700 C C . GLN A 1 88 ? 6.080 4.651 3.588 1.00 98.31 88 GLN A C 1
ATOM 702 O O . GLN A 1 88 ? 6.457 4.661 2.417 1.00 98.31 88 GLN A O 1
ATOM 707 N N . ARG A 1 89 ? 6.871 5.077 4.585 1.00 98.69 89 ARG A N 1
ATOM 708 C CA . ARG A 1 89 ? 8.248 5.547 4.353 1.00 98.69 89 ARG A CA 1
ATOM 709 C C . ARG A 1 89 ? 9.130 4.456 3.750 1.00 98.69 89 ARG A C 1
ATOM 711 O O . ARG A 1 89 ? 9.778 4.718 2.743 1.00 98.69 89 ARG A O 1
ATOM 718 N N . LYS A 1 90 ? 9.106 3.238 4.303 1.00 98.44 90 LYS A N 1
ATOM 719 C CA . LYS A 1 90 ? 9.886 2.100 3.776 1.00 98.44 90 LYS A CA 1
ATOM 720 C C . LYS A 1 90 ? 9.501 1.750 2.335 1.00 98.44 90 LYS A C 1
ATOM 722 O O . LYS A 1 90 ? 10.377 1.532 1.503 1.00 98.44 90 LYS A O 1
ATOM 727 N N . ALA A 1 91 ? 8.204 1.744 2.019 1.00 98.19 91 ALA A N 1
ATOM 728 C CA . ALA A 1 91 ? 7.731 1.505 0.656 1.00 98.19 91 ALA A CA 1
ATOM 729 C C . ALA A 1 91 ? 8.229 2.586 -0.320 1.00 98.19 91 ALA A C 1
ATOM 731 O O . ALA A 1 91 ? 8.739 2.264 -1.393 1.00 98.19 91 ALA A O 1
ATOM 732 N N . ASN A 1 92 ? 8.148 3.861 0.075 1.00 98.50 92 ASN A N 1
ATOM 733 C CA . ASN A 1 92 ? 8.637 4.977 -0.736 1.00 98.50 92 ASN A CA 1
ATOM 734 C C . ASN A 1 92 ? 10.158 4.938 -0.936 1.00 98.50 92 ASN A C 1
ATOM 736 O O . ASN A 1 92 ? 10.632 5.237 -2.028 1.00 98.50 92 ASN A O 1
ATOM 740 N N . GLU A 1 93 ? 10.926 4.551 0.083 1.00 98.56 93 GLU A N 1
ATOM 741 C CA . GLU A 1 93 ? 12.381 4.414 -0.025 1.00 98.56 93 GLU A CA 1
ATOM 742 C C . GLU A 1 93 ? 12.770 3.377 -1.087 1.00 98.56 93 GLU A C 1
ATOM 744 O O . GLU A 1 93 ? 13.589 3.658 -1.965 1.00 98.56 93 GLU A O 1
ATOM 749 N N . ILE A 1 94 ? 12.140 2.199 -1.051 1.00 98.50 94 ILE A N 1
ATOM 750 C CA . ILE A 1 94 ? 12.393 1.130 -2.023 1.00 98.50 94 ILE A CA 1
ATOM 751 C C . ILE A 1 94 ? 11.954 1.562 -3.424 1.00 98.50 94 ILE A C 1
ATOM 753 O O . ILE A 1 94 ? 12.719 1.390 -4.373 1.00 98.50 94 ILE A O 1
ATOM 757 N N . ARG A 1 95 ? 10.766 2.169 -3.552 1.00 98.38 95 ARG A N 1
ATOM 758 C CA . ARG A 1 95 ? 10.267 2.706 -4.824 1.00 98.38 95 ARG A CA 1
ATOM 759 C C . ARG A 1 95 ? 11.275 3.672 -5.444 1.00 98.38 95 ARG A C 1
ATOM 761 O O . ARG A 1 95 ? 11.659 3.486 -6.592 1.00 98.38 95 ARG A O 1
ATOM 768 N N . ASN A 1 96 ? 11.750 4.654 -4.678 1.00 98.50 96 ASN A N 1
ATOM 769 C CA . ASN A 1 96 ? 12.667 5.677 -5.182 1.00 98.50 96 ASN A CA 1
ATOM 770 C C . ASN A 1 96 ? 13.998 5.071 -5.664 1.00 98.50 96 ASN A C 1
ATOM 772 O O . ASN A 1 96 ? 14.533 5.492 -6.686 1.00 98.50 96 ASN A O 1
ATOM 776 N N . ARG A 1 97 ? 14.535 4.069 -4.952 1.00 98.44 97 ARG A N 1
ATOM 777 C CA . ARG A 1 97 ? 15.755 3.355 -5.373 1.00 98.44 97 ARG A CA 1
ATOM 778 C C . ARG A 1 97 ? 15.530 2.561 -6.658 1.00 98.44 97 ARG A C 1
ATOM 780 O O . ARG A 1 97 ? 16.365 2.605 -7.554 1.00 98.44 97 ARG A O 1
ATOM 787 N N . LEU A 1 98 ? 14.402 1.859 -6.757 1.00 98.38 98 LEU A N 1
ATOM 788 C CA . LEU A 1 98 ? 14.047 1.087 -7.945 1.00 98.38 98 LEU A CA 1
ATOM 789 C C . LEU A 1 98 ? 13.847 1.991 -9.168 1.00 98.38 98 LEU A C 1
ATOM 791 O O . LEU A 1 98 ? 14.339 1.673 -10.245 1.00 98.38 98 LEU A O 1
ATOM 795 N N . GLU A 1 99 ? 13.172 3.128 -9.007 1.00 98.44 99 GLU A N 1
ATOM 796 C CA . GLU A 1 99 ? 12.932 4.084 -10.094 1.00 98.44 99 GLU A CA 1
ATOM 797 C C . GLU A 1 99 ? 14.239 4.639 -10.682 1.00 98.44 99 GLU A C 1
ATOM 799 O O . GLU A 1 99 ? 14.331 4.806 -11.897 1.00 98.44 99 GLU A O 1
ATOM 804 N N . GLN A 1 100 ? 15.274 4.856 -9.859 1.00 98.44 100 GLN A N 1
ATOM 805 C CA . GLN A 1 100 ? 16.599 5.264 -10.347 1.00 98.44 100 GLN A CA 1
ATOM 806 C C . GLN A 1 100 ? 17.237 4.201 -11.246 1.00 98.44 100 GLN A C 1
ATOM 808 O O . GLN A 1 100 ? 17.777 4.532 -12.301 1.00 98.44 100 GLN A O 1
ATOM 813 N N . GLU A 1 101 ? 17.169 2.930 -10.853 1.00 98.50 101 GLU A N 1
ATOM 814 C CA . GLU A 1 101 ? 17.726 1.837 -11.652 1.00 98.50 101 GLU A CA 1
ATOM 815 C C . GLU A 1 101 ? 16.897 1.573 -12.916 1.00 98.50 101 GLU A C 1
ATOM 817 O O . GLU A 1 101 ? 17.468 1.369 -13.985 1.00 98.50 101 GLU A O 1
ATOM 822 N N . LEU A 1 102 ? 15.564 1.668 -12.844 1.00 98.00 102 LEU A N 1
ATOM 823 C CA . LEU A 1 102 ? 14.693 1.554 -14.020 1.00 98.00 102 LEU A CA 1
ATOM 824 C C . LEU A 1 102 ? 14.945 2.676 -15.032 1.00 98.00 102 LEU A C 1
ATOM 826 O O . LEU A 1 102 ? 14.974 2.418 -16.234 1.00 98.00 102 LEU A O 1
ATOM 830 N N . ALA A 1 103 ? 15.164 3.908 -14.562 1.00 97.81 103 ALA A N 1
ATOM 831 C CA . ALA A 1 103 ? 15.517 5.023 -15.432 1.00 97.81 103 ALA A CA 1
ATOM 832 C C . ALA A 1 103 ? 16.843 4.761 -16.163 1.00 97.81 103 ALA A C 1
ATOM 834 O O . ALA A 1 103 ? 16.896 4.906 -17.382 1.00 97.81 103 ALA A O 1
ATOM 835 N N . LYS A 1 104 ? 17.884 4.308 -15.447 1.00 97.94 104 LYS A N 1
ATOM 836 C CA . LYS A 1 104 ? 19.180 3.932 -16.047 1.00 97.94 104 LYS A CA 1
ATOM 837 C C . LYS A 1 104 ? 19.066 2.759 -17.018 1.00 97.94 104 LYS A C 1
ATOM 839 O O . LYS A 1 104 ? 19.776 2.733 -18.007 1.00 97.94 104 LYS A O 1
ATOM 844 N N . ALA A 1 105 ? 18.199 1.786 -16.741 1.00 97.94 105 ALA A N 1
ATOM 845 C CA . ALA A 1 105 ? 18.012 0.623 -17.606 1.00 97.94 105 ALA A CA 1
ATOM 846 C C . ALA A 1 105 ? 17.279 0.955 -18.918 1.00 97.94 105 ALA A C 1
ATOM 848 O O . ALA A 1 105 ? 17.310 0.164 -19.862 1.00 97.94 105 ALA A O 1
ATOM 849 N N . HIS A 1 106 ? 16.566 2.082 -18.971 1.00 97.25 106 HIS A N 1
ATOM 850 C CA . HIS A 1 106 ? 15.753 2.467 -20.122 1.00 97.25 106 HIS A CA 1
ATOM 851 C C . HIS A 1 106 ? 16.324 3.601 -20.979 1.00 97.25 106 HIS A C 1
ATOM 853 O O . HIS A 1 106 ? 15.768 3.847 -22.057 1.00 97.25 106 HIS A O 1
ATOM 859 N N . ILE A 1 107 ? 17.377 4.269 -20.505 1.00 92.69 107 ILE A N 1
ATOM 860 C CA . ILE A 1 107 ? 18.165 5.276 -21.230 1.00 92.69 107 ILE A CA 1
ATOM 861 C C . ILE A 1 107 ? 19.418 4.597 -21.773 1.00 92.69 107 ILE A C 1
ATOM 863 O O . ILE A 1 107 ? 19.687 4.787 -22.978 1.00 92.69 107 ILE A O 1
#

Organism: NCBI:txid246787

Foldseek 3Di:
DDDADDQDPQQRDGHDDDDCPPVVVCCVDPCVVVVNDPQLQQFFWDDDPNDIDTRPNGDHSLVVCVRRPVVPDPDDSVVVVVVVVVVVVVVVVVVVVVVVVVVVVRD

Sequence (107 aa):
EGFYDYNHKLSRAPILKAQHPDYEICQMGIHGQRGVSCADCHMPDKSEGGVKFSDHHIQSPLAMIDRSCQTCHRESEETLRNNVYERQRKANEIRNRLEQELAKAHI

pLDDT: mean 96.73, std 3.31, range [72.75, 98.69]

Radius of gyration: 19.6 Å; chains: 1; bounding box: 49×23×52 Å

InterPro domains:
  IPR003321 Cytochrome c552 [PF02335] (2-106)
  IPR003321 Cytochrome c552 [PTHR30633] (2-107)
  IPR036280 Multiheme cytochrome superfamily [SSF48695] (2-106)

Secondary structure (DSSP, 8-state):
----SEE-TTT-PEEP-----HHHHHHHSHHHHTT--HHHHHS-EEEETTEEEE------GGGSHHHHTTTT--S-HHHHHHHHHHHHHHHHHHHHHHHHHHHHHH-